Protein AF-A0A2N9F3Q6-F1 (afdb_monomer_lite)

InterPro domains:
  IPR006634 TRAM/LAG1/CLN8 homology domain [PF03798] (120-181)
  IPR006634 TRAM/LAG1/CLN8 homology domain [SM00724] (70-182)
  IPR016439 Sphingosine N-acyltransferase Lag1/Lac1-like [PTHR12560] (120-181)

Organism: Fagus sylvatica (NCBI:txid28930)

Structure (mmCIF, N/CA/C/O backbone):
data_AF-A0A2N9F3Q6-F1
#
_entry.id   AF-A0A2N9F3Q6-F1
#
loop_
_atom_site.group_PDB
_atom_site.id
_atom_site.type_symbol
_atom_site.label_atom_id
_atom_site.label_alt_id
_atom_site.label_comp_id
_atom_site.label_asym_id
_atom_site.label_entity_id
_atom_site.label_seq_id
_atom_site.pdbx_PDB_ins_code
_atom_site.Cartn_x
_atom_site.Cartn_y
_atom_site.Cartn_z
_atom_site.occupancy
_atom_site.B_iso_or_equiv
_atom_site.auth_seq_id
_atom_site.auth_comp_id
_atom_site.auth_asym_id
_atom_site.auth_atom_id
_atom_site.pdbx_PDB_model_num
ATOM 1 N N . MET A 1 1 ? 18.096 25.781 -24.721 1.00 35.09 1 MET A N 1
ATOM 2 C CA . MET A 1 1 ? 18.052 26.731 -23.590 1.00 35.09 1 MET A CA 1
ATOM 3 C C . MET A 1 1 ? 16.870 26.336 -22.714 1.00 35.09 1 MET A C 1
ATOM 5 O O . MET A 1 1 ? 15.766 26.803 -22.943 1.00 35.09 1 MET A O 1
ATOM 9 N N . GLY A 1 2 ? 17.083 25.365 -21.821 1.00 38.28 2 GLY A N 1
ATOM 10 C CA . GLY A 1 2 ? 16.089 24.873 -20.863 1.00 38.28 2 GLY A CA 1
ATOM 11 C C . GLY A 1 2 ? 16.586 25.186 -19.456 1.00 38.28 2 GLY A C 1
ATOM 12 O O . GLY A 1 2 ? 17.670 24.758 -19.073 1.00 38.28 2 GLY A O 1
ATOM 13 N N . LEU A 1 3 ? 15.846 26.021 -18.736 1.00 41.66 3 LEU A N 1
ATOM 14 C CA . LEU A 1 3 ? 16.197 26.561 -17.425 1.00 41.66 3 LEU A CA 1
ATOM 15 C C . LEU A 1 3 ? 15.717 25.630 -16.298 1.00 41.66 3 LEU A C 1
ATOM 17 O O . LEU A 1 3 ? 14.794 26.001 -15.595 1.00 41.66 3 LEU A O 1
ATOM 21 N N . THR A 1 4 ? 16.327 24.454 -16.106 1.00 44.41 4 THR A N 1
ATOM 22 C CA . THR A 1 4 ? 16.201 23.635 -14.869 1.00 44.41 4 THR A CA 1
ATOM 23 C C . THR A 1 4 ? 17.345 22.609 -14.769 1.00 44.41 4 THR A C 1
ATOM 25 O O . THR A 1 4 ? 17.126 21.405 -14.725 1.00 44.41 4 THR A O 1
ATOM 28 N N . GLY A 1 5 ? 18.600 23.064 -14.774 1.00 49.31 5 GLY A N 1
ATOM 29 C CA . GLY A 1 5 ? 19.786 22.196 -14.676 1.00 49.31 5 GLY A CA 1
ATOM 30 C C . GLY A 1 5 ? 20.220 21.885 -13.240 1.00 49.31 5 GLY A C 1
ATOM 31 O O . GLY A 1 5 ? 21.344 22.219 -12.884 1.00 49.31 5 GLY A O 1
ATOM 32 N N . TRP A 1 6 ? 19.344 21.323 -12.400 1.00 55.69 6 TRP A N 1
ATOM 33 C CA . TRP A 1 6 ? 19.710 20.967 -11.012 1.00 55.69 6 TRP A CA 1
ATOM 34 C C . TRP A 1 6 ? 19.623 19.472 -10.704 1.00 55.69 6 TRP A C 1
ATOM 36 O O . TRP A 1 6 ? 20.436 18.983 -9.924 1.00 55.69 6 TRP A O 1
ATOM 46 N N . ILE A 1 7 ? 18.689 18.738 -11.312 1.00 57.66 7 ILE A N 1
ATOM 47 C CA . ILE A 1 7 ? 18.576 17.287 -11.147 1.00 57.66 7 ILE A CA 1
ATOM 48 C C . ILE A 1 7 ? 18.263 16.677 -12.508 1.00 57.66 7 ILE A C 1
ATOM 50 O O . ILE A 1 7 ? 17.198 16.921 -13.073 1.00 57.66 7 ILE A O 1
ATOM 54 N N . ASP A 1 8 ? 19.216 15.907 -13.021 1.00 62.81 8 ASP A N 1
ATOM 55 C CA . ASP A 1 8 ? 19.020 15.046 -14.178 1.00 62.81 8 ASP A CA 1
ATOM 56 C C . ASP A 1 8 ? 18.451 13.713 -13.682 1.00 62.81 8 ASP A C 1
ATOM 58 O O . ASP A 1 8 ? 19.184 12.816 -13.264 1.00 62.81 8 ASP A O 1
ATOM 62 N N . TRP A 1 9 ? 17.121 13.632 -13.629 1.00 58.41 9 TRP A N 1
ATOM 63 C CA . TRP A 1 9 ? 16.401 12.439 -13.174 1.00 58.41 9 TRP A CA 1
ATOM 64 C C . TRP A 1 9 ? 16.590 11.238 -14.113 1.00 58.41 9 TRP A C 1
ATOM 66 O O . TRP A 1 9 ? 16.310 10.114 -13.705 1.00 58.41 9 TRP A O 1
ATOM 76 N N . GLU A 1 10 ? 17.080 11.460 -15.338 1.00 57.25 10 GLU A N 1
ATOM 77 C CA . GLU A 1 10 ? 17.343 10.405 -16.322 1.00 57.25 10 GLU A CA 1
ATOM 78 C C . GLU A 1 10 ? 18.768 9.829 -16.207 1.00 57.25 10 GLU A C 1
ATOM 80 O O . GLU A 1 10 ? 19.062 8.775 -16.778 1.00 57.25 10 GLU A O 1
ATOM 85 N N . GLN A 1 11 ? 19.666 10.475 -15.448 1.00 57.00 11 GLN A N 1
ATOM 86 C CA . GLN A 1 11 ? 21.060 10.049 -15.324 1.00 57.00 11 GLN A CA 1
ATOM 87 C C . GLN A 1 11 ? 21.246 8.965 -14.250 1.00 57.00 11 GLN A C 1
ATOM 89 O O . GLN A 1 11 ? 21.438 9.237 -13.061 1.00 57.00 11 GLN A O 1
ATOM 94 N N . GLU A 1 12 ? 21.271 7.706 -14.687 1.00 58.41 12 GLU A N 1
ATOM 95 C CA . GLU A 1 12 ? 21.482 6.543 -13.821 1.00 58.41 12 GLU A CA 1
ATOM 96 C C . GLU A 1 12 ? 22.914 6.541 -13.235 1.00 58.41 12 GLU A C 1
ATOM 98 O O . GLU A 1 12 ? 23.898 6.227 -13.906 1.00 58.41 12 GLU A O 1
ATOM 103 N N . SER A 1 13 ? 23.038 6.937 -11.964 1.00 63.66 13 SER A N 1
ATOM 104 C CA . SER A 1 13 ? 24.311 7.101 -11.245 1.00 63.66 13 SER A CA 1
ATOM 105 C C . SER A 1 13 ? 24.341 6.234 -9.983 1.00 63.66 13 SER A C 1
ATOM 107 O O . SER A 1 13 ? 23.306 5.998 -9.360 1.00 63.66 13 SER A O 1
ATOM 109 N N . TYR A 1 14 ? 25.523 5.769 -9.561 1.00 63.47 14 TYR A N 1
ATOM 110 C CA . TYR A 1 14 ? 25.663 5.102 -8.259 1.00 63.47 14 TYR A CA 1
ATOM 111 C C . TYR A 1 14 ? 25.310 6.067 -7.115 1.00 63.47 14 TYR A C 1
ATOM 113 O O . TYR A 1 14 ? 25.657 7.247 -7.218 1.00 63.47 14 TYR A O 1
ATOM 121 N N . PRO A 1 15 ? 24.678 5.583 -6.024 1.00 67.62 15 PRO A N 1
ATOM 122 C CA . PRO A 1 15 ? 24.278 6.435 -4.912 1.00 67.62 15 PRO A CA 1
ATOM 123 C C . PRO A 1 15 ? 25.511 7.109 -4.311 1.00 67.62 15 PRO A C 1
ATOM 125 O O . PRO A 1 15 ? 26.423 6.455 -3.798 1.00 67.62 15 PRO A O 1
ATOM 128 N N . LEU A 1 16 ? 25.544 8.431 -4.399 1.00 78.38 16 LEU A N 1
ATOM 129 C CA . LEU A 1 16 ? 26.591 9.270 -3.846 1.00 78.38 16 LEU A CA 1
ATOM 130 C C . LEU A 1 16 ? 26.201 9.686 -2.419 1.00 78.38 16 LEU A C 1
ATOM 132 O O . LEU A 1 16 ? 25.018 9.795 -2.100 1.00 78.38 16 LEU A O 1
ATOM 136 N N . PRO A 1 17 ? 27.166 10.010 -1.540 1.00 77.75 17 PRO A N 1
ATOM 137 C CA . PRO A 1 17 ? 26.861 10.467 -0.180 1.00 77.75 17 PRO A CA 1
ATOM 138 C C . PRO A 1 17 ? 25.930 11.692 -0.120 1.00 77.75 17 PRO A C 1
ATOM 140 O O . PRO A 1 17 ? 25.201 11.868 0.852 1.00 77.75 17 PRO A O 1
ATOM 143 N N . LYS A 1 18 ? 25.915 12.516 -1.175 1.00 76.88 18 LYS A N 1
ATOM 144 C CA . LYS A 1 18 ? 24.990 13.649 -1.345 1.00 76.88 18 LYS A CA 1
ATOM 145 C C . LYS A 1 18 ? 23.522 13.218 -1.505 1.00 76.88 18 LYS A C 1
ATOM 147 O O . LYS A 1 18 ? 22.635 13.961 -1.102 1.00 76.88 18 LYS A O 1
ATOM 152 N N . ASP A 1 19 ? 23.265 12.014 -2.013 1.00 76.62 19 ASP A N 1
ATOM 153 C CA . ASP A 1 19 ? 21.913 11.472 -2.199 1.00 76.62 19 ASP A CA 1
ATOM 154 C C . ASP A 1 19 ? 21.329 10.990 -0.857 1.00 76.62 19 ASP A C 1
ATOM 156 O O . ASP A 1 19 ? 20.114 10.958 -0.661 1.00 76.62 19 ASP A O 1
ATOM 160 N N . LEU A 1 20 ? 22.195 10.707 0.126 1.00 82.06 20 LEU A N 1
ATOM 161 C CA . LEU A 1 20 ? 21.795 10.341 1.488 1.00 82.06 20 LEU A CA 1
ATOM 162 C C . LEU A 1 20 ? 21.298 11.536 2.315 1.00 82.06 20 LEU A C 1
ATOM 164 O O . LEU A 1 20 ? 20.715 11.337 3.379 1.00 82.06 20 LEU A O 1
ATOM 168 N N . VAL A 1 21 ? 21.473 12.773 1.837 1.00 82.94 21 VAL A N 1
ATOM 169 C CA . VAL A 1 21 ? 21.024 13.991 2.538 1.00 82.94 21 VAL A CA 1
ATOM 170 C C . VAL A 1 21 ? 19.500 14.021 2.710 1.00 82.94 21 VAL A C 1
ATOM 172 O O . VAL A 1 21 ? 18.997 14.604 3.669 1.00 82.94 21 VAL A O 1
ATOM 175 N N . PHE A 1 22 ? 18.754 13.332 1.845 1.00 79.31 22 PHE A N 1
ATOM 176 C CA . PHE A 1 22 ? 17.301 13.211 1.966 1.00 79.31 22 PHE A CA 1
ATOM 177 C C . PHE A 1 22 ? 16.858 12.166 3.002 1.00 79.31 22 PHE A C 1
ATOM 179 O O . PHE A 1 22 ? 15.716 12.204 3.457 1.00 79.31 22 PHE A O 1
ATOM 186 N N . VAL A 1 23 ? 17.742 11.256 3.427 1.00 85.94 23 VAL A N 1
ATOM 187 C CA . VAL A 1 23 ? 17.392 10.156 4.342 1.00 85.94 23 VAL A CA 1
ATOM 188 C C . VAL A 1 23 ? 16.893 10.664 5.701 1.00 85.94 23 VAL A C 1
ATOM 190 O O . VAL A 1 23 ? 15.830 10.210 6.123 1.00 85.94 23 VAL A O 1
ATOM 193 N N . PRO A 1 24 ? 17.548 11.629 6.382 1.00 87.69 24 PRO A N 1
ATOM 194 C CA . PRO A 1 24 ? 17.028 12.188 7.632 1.00 87.69 24 PRO A CA 1
ATOM 195 C C . PRO A 1 24 ? 15.686 12.907 7.452 1.00 87.69 24 PRO A C 1
ATOM 197 O O . PRO A 1 24 ? 14.824 12.835 8.326 1.00 87.69 24 PRO A O 1
ATOM 200 N N . LEU A 1 25 ? 15.489 13.570 6.307 1.00 86.38 25 LEU A N 1
ATOM 201 C CA . LEU A 1 25 ? 14.241 14.260 5.991 1.00 86.38 25 LEU A CA 1
ATOM 202 C C . LEU A 1 25 ? 13.086 13.262 5.867 1.00 86.38 25 LEU A C 1
ATOM 204 O O . LEU A 1 25 ? 12.065 13.428 6.532 1.00 86.38 25 LEU A O 1
ATOM 208 N N . PHE A 1 26 ? 13.266 12.180 5.106 1.00 85.56 26 PHE A N 1
ATOM 209 C CA . PHE A 1 26 ? 12.273 11.107 5.021 1.00 85.56 26 PHE A CA 1
ATOM 210 C C . PHE A 1 26 ? 12.075 10.391 6.364 1.00 85.56 26 PHE A C 1
ATOM 212 O O . PHE A 1 26 ? 10.936 10.120 6.751 1.00 85.56 26 PHE A O 1
ATOM 219 N N . ALA A 1 27 ? 13.157 10.143 7.108 1.00 88.12 27 ALA A N 1
ATOM 220 C CA . ALA A 1 27 ? 13.111 9.473 8.404 1.00 88.12 27 ALA A CA 1
ATOM 221 C C . ALA A 1 27 ? 12.291 10.241 9.450 1.00 88.12 27 ALA A C 1
ATOM 223 O O . ALA A 1 27 ? 11.674 9.610 10.303 1.00 88.12 27 ALA A O 1
ATOM 224 N N . LEU A 1 28 ? 12.242 11.576 9.384 1.00 90.19 28 LEU A N 1
ATOM 225 C CA . LEU A 1 28 ? 11.398 12.392 10.264 1.00 90.19 28 LEU A CA 1
ATOM 226 C C . LEU A 1 28 ? 10.003 12.645 9.681 1.00 90.19 28 LEU A C 1
ATOM 228 O O . LEU A 1 28 ? 9.021 12.701 10.429 1.00 90.19 28 LEU A O 1
ATOM 232 N N . PHE A 1 29 ? 9.898 12.768 8.357 1.00 90.19 29 PHE A N 1
ATOM 233 C CA . PHE A 1 29 ? 8.639 13.040 7.670 1.00 90.19 29 PHE A CA 1
ATOM 234 C C . PHE A 1 29 ? 7.632 11.901 7.848 1.00 90.19 29 PHE A C 1
ATOM 236 O O . PHE A 1 29 ? 6.505 12.148 8.273 1.00 90.19 29 PHE A O 1
ATOM 243 N N . PHE A 1 30 ? 8.033 10.652 7.587 1.00 87.88 30 PHE A N 1
ATOM 244 C CA . PHE A 1 30 ? 7.113 9.511 7.634 1.00 87.88 30 PHE A CA 1
ATOM 245 C C . PHE A 1 30 ? 6.507 9.267 9.029 1.00 87.88 30 PHE A C 1
ATOM 247 O O . PHE A 1 30 ? 5.284 9.128 9.116 1.00 87.88 30 PHE A O 1
ATOM 254 N N . PRO A 1 31 ? 7.280 9.261 10.134 1.00 90.19 31 PRO A N 1
ATOM 255 C CA . PR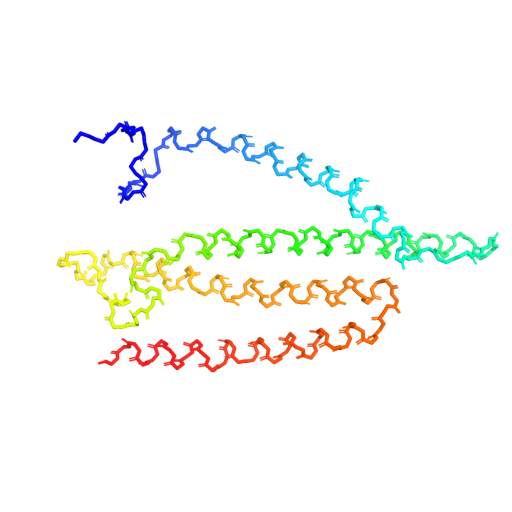O A 1 31 ? 6.713 9.162 11.477 1.00 90.19 31 PRO A CA 1
ATOM 256 C C . PRO A 1 31 ? 5.817 10.348 11.833 1.00 90.19 31 PRO A C 1
ATOM 258 O O . PRO A 1 31 ? 4.751 10.147 12.410 1.00 90.19 31 PRO A O 1
ATOM 261 N N . SER A 1 32 ? 6.201 11.572 11.459 1.00 89.75 32 SER A N 1
ATOM 262 C CA . SER A 1 32 ? 5.387 12.764 11.731 1.00 89.75 32 SER A CA 1
ATOM 263 C C . SER A 1 32 ? 4.046 12.706 10.995 1.00 89.75 32 SER A C 1
ATOM 265 O O . SER A 1 32 ? 2.996 12.926 11.602 1.00 89.75 32 SER A O 1
ATOM 267 N N . LEU A 1 33 ? 4.065 12.333 9.712 1.00 91.06 33 LEU A N 1
ATOM 268 C CA . LEU A 1 33 ? 2.866 12.132 8.901 1.00 91.06 33 LEU A CA 1
ATOM 269 C C . LEU A 1 33 ? 1.988 11.023 9.485 1.00 91.06 33 LEU A C 1
ATOM 271 O O . LEU A 1 33 ? 0.775 11.195 9.596 1.00 91.06 33 LEU A O 1
ATOM 275 N N . ARG A 1 34 ? 2.597 9.911 9.912 1.00 90.44 34 ARG A N 1
ATOM 276 C CA . ARG A 1 34 ? 1.883 8.814 10.566 1.00 90.44 34 ARG A CA 1
ATOM 277 C C . ARG A 1 34 ? 1.159 9.280 11.817 1.00 90.44 34 ARG A C 1
ATOM 279 O O . ARG A 1 34 ? -0.027 9.013 11.950 1.00 90.44 34 ARG A O 1
ATOM 286 N N . LEU A 1 35 ? 1.840 9.999 12.708 1.00 90.25 35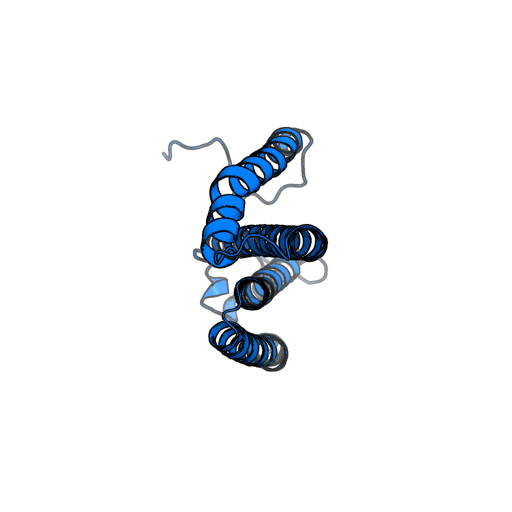 LEU A N 1
ATOM 287 C CA . LEU A 1 35 ? 1.239 10.508 13.942 1.00 90.25 35 LEU A CA 1
ATOM 288 C C . LEU A 1 35 ? 0.103 11.499 13.661 1.00 90.25 35 LEU A C 1
ATOM 290 O O . LEU A 1 35 ? -0.932 11.457 14.330 1.00 90.25 35 LEU A O 1
ATOM 294 N N . PHE A 1 36 ? 0.276 12.368 12.662 1.00 92.38 36 PHE A N 1
ATOM 295 C CA . PHE A 1 36 ? -0.755 13.306 12.232 1.00 92.38 36 PHE A CA 1
ATOM 296 C C . PHE A 1 36 ? -1.996 12.573 11.704 1.00 92.38 36 PHE A C 1
ATOM 298 O O . PHE A 1 36 ? -3.100 12.791 12.208 1.00 92.38 36 PHE A O 1
ATOM 305 N N . LEU A 1 37 ? -1.824 11.662 10.743 1.00 90.62 37 LEU A N 1
ATOM 306 C CA . LEU A 1 37 ? -2.929 10.890 10.174 1.00 90.62 37 LEU A CA 1
ATOM 307 C C . LEU A 1 37 ? -3.603 10.009 11.228 1.00 90.62 37 LEU A C 1
ATOM 309 O O . LEU A 1 37 ? -4.831 9.994 11.311 1.00 90.62 37 LEU A O 1
ATOM 313 N N . ASP A 1 38 ? -2.823 9.360 12.094 1.00 88.88 38 ASP A N 1
ATOM 314 C CA . ASP A 1 38 ? -3.329 8.538 13.191 1.00 88.88 38 ASP A CA 1
ATOM 315 C C . ASP A 1 38 ? -4.248 9.327 14.126 1.00 88.88 38 ASP A C 1
ATOM 317 O O . ASP A 1 38 ? -5.258 8.782 14.578 1.00 88.88 38 ASP A O 1
ATOM 321 N N . ARG A 1 39 ? -3.893 10.576 14.453 1.00 84.81 39 ARG A N 1
ATOM 322 C CA . ARG A 1 39 ? -4.595 11.387 15.458 1.00 84.81 39 ARG A CA 1
ATOM 323 C C . ARG A 1 39 ? -5.767 12.177 14.883 1.00 84.81 39 ARG A C 1
ATOM 325 O O . ARG A 1 39 ? -6.804 12.274 15.533 1.00 84.81 39 ARG A O 1
ATOM 332 N N . TYR A 1 40 ? -5.615 12.736 13.684 1.00 88.44 40 TYR A N 1
ATOM 333 C CA . TYR A 1 40 ? -6.623 13.623 13.093 1.00 88.44 40 TYR A CA 1
ATOM 334 C C . TYR A 1 40 ? -7.579 12.914 12.138 1.00 88.44 40 TYR A C 1
ATOM 336 O O . TYR A 1 40 ? -8.754 13.276 12.081 1.00 88.44 40 TYR A O 1
ATOM 344 N N . VAL A 1 41 ? -7.104 11.907 11.401 1.00 90.06 41 VAL A N 1
ATOM 345 C CA . VAL A 1 41 ? -7.893 11.239 10.359 1.00 90.06 41 VAL A CA 1
ATOM 346 C C . VAL A 1 41 ? -8.375 9.884 10.857 1.00 90.06 41 VAL A C 1
ATOM 348 O O . VAL A 1 41 ? -9.576 9.687 11.030 1.00 90.06 41 VAL A O 1
ATOM 351 N N . PHE A 1 42 ? -7.466 8.956 11.158 1.00 90.38 42 PHE A N 1
ATOM 352 C CA . PHE A 1 42 ? -7.842 7.571 11.442 1.00 90.38 42 PHE A CA 1
ATOM 353 C C . PHE A 1 42 ? -8.591 7.418 12.762 1.00 90.38 42 PHE A C 1
ATOM 355 O O . PHE A 1 42 ? -9.551 6.659 12.818 1.00 90.38 42 PHE A O 1
ATOM 362 N N . GLU A 1 43 ? -8.208 8.140 13.818 1.00 85.81 43 GLU A N 1
ATOM 363 C CA . GLU A 1 43 ? -8.950 8.110 15.084 1.00 85.81 43 GLU A CA 1
ATOM 364 C C . GLU A 1 43 ? -10.350 8.722 14.945 1.00 85.81 43 GLU A C 1
ATOM 366 O O . GLU A 1 43 ? -11.307 8.192 15.509 1.00 85.81 43 GLU A O 1
ATOM 371 N N . ASN A 1 44 ? -10.501 9.795 14.164 1.00 83.69 44 ASN A N 1
ATOM 372 C CA . ASN A 1 44 ? -11.811 10.392 13.900 1.00 83.69 44 ASN A CA 1
ATOM 373 C C . ASN A 1 44 ? -12.703 9.461 13.069 1.00 83.69 44 ASN A C 1
ATOM 375 O O . ASN A 1 44 ? -13.846 9.227 13.459 1.00 83.69 44 ASN A O 1
ATOM 379 N N . LEU A 1 45 ? -12.170 8.862 12.001 1.00 84.31 45 LEU A N 1
ATOM 380 C CA . LEU A 1 45 ? -12.886 7.884 11.177 1.00 84.31 45 LEU A CA 1
ATOM 381 C C . LEU A 1 45 ? -13.249 6.625 11.972 1.00 84.31 45 LEU A C 1
ATOM 383 O O . LEU A 1 45 ? -14.399 6.194 11.958 1.00 84.31 45 LEU A O 1
ATOM 387 N N . ALA A 1 46 ? -12.303 6.063 12.728 1.00 84.06 46 ALA A N 1
ATOM 388 C CA . ALA A 1 46 ? -12.554 4.904 13.580 1.00 84.06 46 ALA A CA 1
ATOM 389 C C . ALA A 1 46 ? -13.627 5.215 14.628 1.00 84.06 46 ALA A C 1
ATOM 391 O O . ALA A 1 46 ? -14.497 4.384 14.883 1.00 84.06 46 ALA A O 1
ATOM 392 N N . ARG A 1 47 ? -13.604 6.423 15.213 1.00 80.00 47 ARG A N 1
ATOM 393 C CA . ARG A 1 47 ? -14.621 6.836 16.181 1.00 80.00 47 ARG A CA 1
ATOM 394 C C . ARG A 1 47 ? -16.013 6.905 15.569 1.00 80.00 47 ARG A C 1
ATOM 396 O O . ARG A 1 47 ? -16.950 6.378 16.161 1.00 80.00 47 ARG A O 1
ATOM 403 N N . GLN A 1 48 ? -16.128 7.521 14.395 1.00 79.44 48 GLN A N 1
ATOM 404 C CA . GLN A 1 48 ? -17.392 7.635 13.670 1.00 79.44 48 GLN A CA 1
ATOM 405 C C . GLN A 1 48 ? -17.952 6.274 13.250 1.00 79.44 48 GLN A C 1
ATOM 407 O O . GLN A 1 48 ? -19.159 6.069 13.313 1.00 79.44 48 GLN A O 1
ATOM 412 N N . LEU A 1 49 ? -17.085 5.346 12.840 1.00 77.56 49 LEU A N 1
ATOM 413 C CA . LEU A 1 49 ? -17.503 4.060 12.287 1.00 77.56 49 LEU A CA 1
ATOM 414 C C . LEU A 1 49 ? -17.739 2.972 13.349 1.00 77.56 49 LEU A C 1
ATOM 416 O O . LEU A 1 49 ? -18.505 2.053 13.089 1.00 77.56 49 LEU A O 1
ATOM 420 N N . ILE A 1 50 ? -17.086 3.033 14.519 1.00 74.12 50 ILE A N 1
ATOM 421 C CA . ILE A 1 50 ? -17.097 1.935 15.512 1.00 74.12 50 ILE A CA 1
ATOM 422 C C . ILE A 1 50 ? -17.993 2.227 16.732 1.00 74.12 50 ILE A C 1
ATOM 424 O O . ILE A 1 50 ? -18.536 1.291 17.322 1.00 74.12 50 ILE A O 1
ATOM 428 N N . PHE A 1 51 ? -18.171 3.485 17.155 1.00 70.56 51 PHE A N 1
ATOM 429 C CA . PHE A 1 51 ? -18.895 3.778 18.402 1.00 70.56 51 PHE A CA 1
ATOM 430 C C . PHE A 1 51 ? -20.392 4.043 18.183 1.00 70.56 51 PHE A C 1
ATOM 432 O O . PHE A 1 51 ? -20.818 5.169 17.940 1.00 70.56 51 PHE A O 1
ATOM 439 N N . GLY A 1 52 ? -21.203 3.000 18.384 1.00 61.59 52 GLY A N 1
ATOM 440 C CA . GLY A 1 52 ? -22.631 3.094 18.712 1.00 61.59 52 GLY A CA 1
ATOM 441 C C . GLY A 1 52 ? -22.857 3.120 20.235 1.00 61.59 52 GLY A C 1
ATOM 442 O O . GLY A 1 52 ? -22.209 2.385 20.979 1.00 61.59 52 GLY A O 1
ATOM 443 N N . LYS A 1 53 ? -23.751 3.993 20.721 1.00 52.22 53 LYS A N 1
ATOM 444 C CA . LYS A 1 53 ? -24.021 4.246 22.157 1.00 52.22 53 LYS A CA 1
ATOM 445 C C . LYS A 1 53 ? -24.525 3.008 22.932 1.00 52.22 53 LYS A C 1
ATOM 447 O O . LYS A 1 53 ? -25.620 2.534 22.639 1.00 52.22 53 LYS A O 1
ATOM 452 N N . ARG A 1 54 ? -23.853 2.639 24.040 1.00 50.19 54 ARG A N 1
ATOM 453 C CA . ARG A 1 54 ? -24.463 2.246 25.343 1.00 50.19 54 ARG A CA 1
ATOM 454 C C . ARG A 1 54 ? -23.410 2.120 26.461 1.00 50.19 54 ARG A C 1
ATOM 456 O O . ARG A 1 54 ? -22.244 1.882 26.186 1.00 50.19 54 ARG A O 1
ATOM 463 N N . HIS A 1 55 ? -23.834 2.357 27.707 1.00 49.62 55 HIS A N 1
ATOM 464 C CA . HIS A 1 55 ? -23.017 2.934 28.791 1.00 49.62 55 HIS A CA 1
ATOM 465 C C . HIS A 1 55 ? -22.814 2.031 30.037 1.00 49.62 55 HIS A C 1
ATOM 467 O O . HIS A 1 55 ? -22.569 2.563 31.113 1.00 49.62 55 HIS A O 1
ATOM 473 N N . ALA A 1 56 ? -22.918 0.698 29.951 1.00 46.03 56 ALA A N 1
ATOM 474 C CA . ALA A 1 56 ? -22.762 -0.163 31.145 1.00 46.03 56 ALA A CA 1
ATOM 475 C C . ALA A 1 56 ? -21.983 -1.477 30.929 1.00 46.03 56 ALA A C 1
ATOM 477 O O . ALA A 1 56 ? -21.344 -1.954 31.858 1.00 46.03 56 ALA A O 1
ATOM 478 N N . GLU A 1 57 ? -21.903 -2.002 29.705 1.00 52.12 57 GLU A N 1
ATOM 479 C CA . GLU A 1 57 ? -21.006 -3.108 29.311 1.00 52.12 57 GLU A CA 1
ATOM 480 C C . GLU A 1 57 ? -19.581 -2.583 29.032 1.00 52.12 57 GLU A C 1
ATOM 482 O O . GLU A 1 57 ? -18.922 -2.929 28.066 1.00 52.12 57 GLU A O 1
ATOM 487 N N . LEU A 1 58 ? -19.136 -1.607 29.824 1.00 58.38 58 LEU A N 1
ATOM 488 C CA . LEU A 1 58 ? -18.176 -0.603 29.374 1.00 58.38 58 LEU A CA 1
ATOM 489 C C . LEU A 1 58 ? -16.721 -1.064 29.428 1.00 58.38 58 LEU A C 1
ATOM 491 O O . LEU A 1 58 ? -15.960 -0.616 28.590 1.00 58.38 58 LEU A O 1
ATOM 495 N N . ASP A 1 59 ? -16.293 -1.923 30.352 1.00 57.84 59 ASP A N 1
ATOM 496 C CA . ASP A 1 59 ? -14.851 -2.058 30.634 1.00 57.84 59 ASP A CA 1
ATOM 497 C C . ASP A 1 59 ? -14.139 -3.121 29.769 1.00 57.84 59 ASP A C 1
ATOM 499 O O . ASP A 1 59 ? -13.170 -2.817 29.065 1.00 57.84 59 ASP A O 1
ATOM 503 N N . LEU A 1 60 ? -14.686 -4.343 29.705 1.00 61.00 60 LEU A N 1
ATOM 504 C CA . LEU A 1 60 ? -14.211 -5.410 28.805 1.00 61.00 60 LEU A CA 1
ATOM 505 C C . LEU A 1 60 ? -14.406 -5.031 27.332 1.00 61.00 60 LEU A C 1
ATOM 507 O O . LEU A 1 60 ? -13.495 -5.150 26.509 1.00 61.00 60 LEU A O 1
ATOM 511 N N . GLU A 1 61 ? -15.573 -4.473 27.018 1.00 64.19 61 GLU A N 1
ATOM 512 C CA . GLU A 1 61 ? -15.900 -4.020 25.674 1.00 64.19 61 GLU A CA 1
ATOM 513 C C . GLU A 1 61 ? -15.048 -2.800 25.278 1.00 64.19 61 GLU A C 1
ATOM 515 O O . GLU A 1 61 ? -14.706 -2.657 24.108 1.00 64.19 61 GLU A O 1
ATOM 520 N N . THR A 1 62 ? -14.611 -1.951 26.223 1.00 69.88 62 THR A N 1
ATOM 521 C CA . THR A 1 62 ? -13.672 -0.848 25.934 1.00 69.88 62 THR A CA 1
ATOM 522 C C . THR A 1 62 ? -12.297 -1.359 25.536 1.00 69.88 62 THR A C 1
ATOM 524 O O . THR A 1 62 ? -11.697 -0.796 24.618 1.00 69.88 62 THR A O 1
ATOM 527 N N . HIS A 1 63 ? -11.782 -2.413 26.174 1.00 76.75 63 HIS A N 1
ATOM 528 C CA . HIS A 1 63 ? -10.499 -2.987 25.772 1.00 76.75 63 HIS A CA 1
ATOM 529 C C . HIS A 1 63 ? -10.577 -3.594 24.359 1.00 76.75 63 HIS A C 1
ATOM 531 O O . HIS A 1 63 ? -9.718 -3.317 23.515 1.00 76.75 63 HIS A O 1
ATOM 537 N N . ASP A 1 64 ? -11.647 -4.330 24.044 1.00 78.00 64 ASP A N 1
ATOM 538 C CA . ASP A 1 64 ? -11.860 -4.888 22.703 1.00 78.00 64 ASP A CA 1
ATOM 539 C C . ASP A 1 64 ? -12.165 -3.821 21.643 1.00 78.00 64 ASP A C 1
ATOM 541 O O . ASP A 1 64 ? -11.662 -3.905 20.518 1.00 78.00 64 ASP A O 1
ATOM 545 N N . LYS A 1 65 ? -12.908 -2.764 21.990 1.00 76.56 65 LYS A N 1
ATOM 546 C CA . LYS A 1 65 ? -13.137 -1.597 21.122 1.00 76.56 65 LYS A CA 1
ATOM 547 C C . LYS A 1 65 ? -11.833 -0.859 20.839 1.00 76.56 65 LYS A C 1
ATOM 549 O O . LYS A 1 65 ? -11.541 -0.590 19.677 1.00 76.56 65 LYS A O 1
ATOM 554 N N . LYS A 1 66 ? -10.997 -0.611 21.854 1.00 82.31 66 LYS A N 1
ATOM 555 C CA . LYS A 1 66 ? -9.652 -0.029 21.678 1.00 82.31 66 LYS A CA 1
ATOM 556 C C . LYS A 1 66 ? -8.785 -0.899 20.769 1.00 82.31 66 LYS A C 1
ATOM 558 O O . LYS A 1 66 ? -8.121 -0.379 19.878 1.00 82.31 66 LYS A O 1
ATOM 563 N N . LYS A 1 67 ? -8.837 -2.225 20.928 1.00 85.25 67 LYS A N 1
ATOM 564 C CA . LYS A 1 67 ? -8.113 -3.168 20.064 1.00 85.25 67 LYS A CA 1
ATOM 565 C C . LYS A 1 67 ? -8.608 -3.125 18.616 1.00 85.25 67 LYS A C 1
ATOM 567 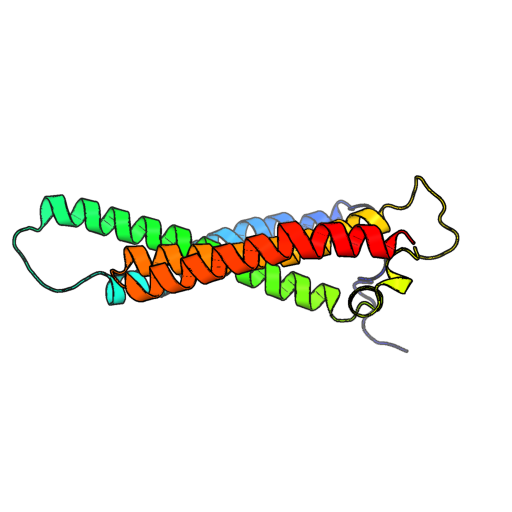O O . LYS A 1 67 ? -7.784 -3.124 17.703 1.00 85.25 67 LYS A O 1
ATOM 572 N N . LYS A 1 68 ? -9.925 -3.059 18.38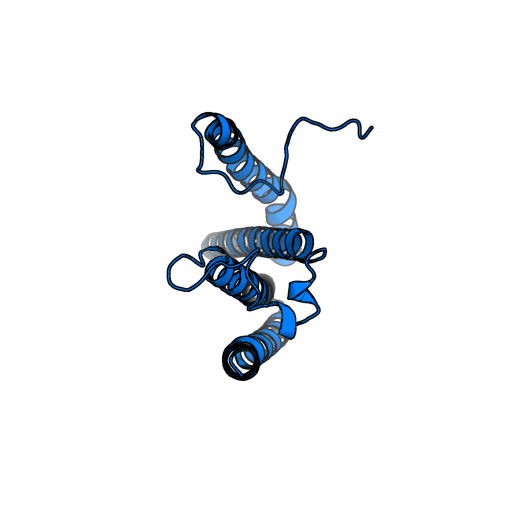6 1.00 83.50 68 LYS A N 1
ATOM 573 C CA . LYS A 1 68 ? -10.516 -2.888 17.045 1.00 83.50 68 LYS A CA 1
ATOM 574 C C . LYS A 1 68 ? -10.105 -1.557 16.413 1.00 83.50 68 LYS A C 1
ATOM 576 O O . LYS A 1 68 ? -9.696 -1.551 15.258 1.00 83.50 68 LYS A O 1
ATOM 581 N N . VAL A 1 69 ? -10.131 -0.465 17.178 1.00 84.94 69 VAL A N 1
ATOM 582 C CA . VAL A 1 69 ? -9.684 0.865 16.731 1.00 84.94 69 VAL A CA 1
ATOM 583 C C . VAL A 1 69 ? -8.200 0.850 16.361 1.00 84.94 69 VAL A C 1
ATOM 585 O O . VAL A 1 69 ? -7.846 1.326 15.291 1.00 84.94 69 VAL A O 1
ATOM 588 N N . ASN A 1 70 ? -7.331 0.252 17.179 1.00 88.38 70 ASN A N 1
ATOM 589 C CA . ASN A 1 70 ? -5.903 0.162 16.860 1.00 88.38 70 ASN A CA 1
ATOM 590 C C . ASN A 1 70 ? -5.654 -0.651 15.582 1.00 88.38 70 ASN A C 1
ATOM 592 O O . ASN A 1 70 ? -4.909 -0.204 14.716 1.00 88.38 70 ASN A O 1
ATOM 596 N N . LYS A 1 71 ? -6.339 -1.788 15.409 1.00 88.38 71 LYS A N 1
ATOM 597 C CA . LYS A 1 71 ? -6.259 -2.587 14.174 1.00 88.38 71 LYS A CA 1
ATOM 598 C C . LYS A 1 71 ? -6.788 -1.841 12.950 1.00 88.38 71 LYS A C 1
ATOM 600 O O . LYS A 1 71 ? -6.220 -1.969 11.869 1.00 88.38 71 LYS A O 1
ATOM 605 N N . PHE A 1 72 ? -7.858 -1.064 13.115 1.00 90.00 72 PHE A N 1
ATOM 606 C CA . PHE A 1 72 ? -8.373 -0.190 12.067 1.00 90.00 72 PHE A CA 1
ATOM 607 C C . PHE A 1 72 ? -7.329 0.859 11.680 1.00 90.00 72 PHE A C 1
ATOM 609 O O . PHE A 1 72 ? -7.035 1.001 10.501 1.00 90.00 72 PHE A O 1
ATOM 616 N N . LYS A 1 73 ? -6.713 1.537 12.658 1.00 90.00 73 LYS A N 1
ATOM 617 C CA . LYS A 1 73 ? -5.658 2.534 12.416 1.00 90.00 73 LYS A CA 1
ATOM 618 C C . LYS A 1 73 ? -4.439 1.928 11.718 1.00 90.00 73 LYS A C 1
ATOM 620 O O . LYS A 1 73 ? -3.938 2.503 10.760 1.00 90.00 73 LYS A O 1
ATOM 625 N N . GLU A 1 74 ? -3.996 0.746 12.147 1.00 90.31 74 GLU A N 1
ATOM 626 C CA . GLU A 1 74 ? -2.903 0.021 11.487 1.00 90.31 74 GLU A CA 1
ATOM 627 C C . GLU A 1 74 ? -3.227 -0.311 10.027 1.00 90.31 74 GLU A C 1
ATOM 629 O O . GLU A 1 74 ? -2.371 -0.155 9.157 1.00 90.31 74 GLU A O 1
ATOM 634 N N . SER A 1 75 ? -4.455 -0.757 9.761 1.00 90.62 75 SER A N 1
ATOM 635 C CA . SER A 1 75 ? -4.918 -1.092 8.414 1.00 90.62 75 SER A CA 1
ATOM 636 C C . SER A 1 75 ? -5.088 0.155 7.538 1.00 90.62 75 SER A C 1
ATOM 638 O O . SER A 1 75 ? -4.663 0.164 6.386 1.00 90.62 75 SER A O 1
ATOM 640 N N . ALA A 1 76 ? -5.590 1.254 8.105 1.00 91.56 76 ALA A N 1
ATOM 641 C CA . ALA A 1 76 ? -5.713 2.544 7.431 1.00 91.56 76 ALA A CA 1
ATOM 642 C C . ALA A 1 76 ? -4.350 3.130 7.049 1.00 91.56 76 ALA A C 1
ATOM 644 O O . ALA A 1 76 ? -4.171 3.586 5.922 1.00 91.56 76 ALA A O 1
ATOM 645 N N . TRP A 1 77 ? -3.364 3.058 7.949 1.00 92.19 77 TRP A N 1
ATOM 646 C CA . TRP A 1 77 ? -1.996 3.475 7.641 1.00 92.19 77 TRP A CA 1
ATOM 647 C C . TRP A 1 77 ? -1.402 2.659 6.488 1.00 92.19 77 TRP A C 1
ATOM 649 O O . TRP A 1 77 ? -0.833 3.237 5.565 1.00 92.19 77 TRP A O 1
ATOM 659 N N . LYS A 1 78 ? -1.569 1.329 6.511 1.00 90.50 78 LYS A N 1
ATOM 660 C CA . LYS A 1 78 ? -1.123 0.452 5.417 1.00 90.50 78 LYS A CA 1
ATOM 661 C C . LYS A 1 78 ? -1.813 0.801 4.102 1.00 90.50 78 LYS A C 1
ATOM 663 O O . LYS A 1 78 ? -1.136 0.943 3.097 1.00 90.50 78 LYS A O 1
ATOM 668 N N . CYS A 1 79 ? -3.125 1.024 4.126 1.00 90.75 79 CYS A N 1
ATOM 669 C CA . CYS A 1 79 ? -3.887 1.437 2.952 1.00 90.75 79 CYS A CA 1
ATOM 670 C C . CYS A 1 79 ? -3.358 2.748 2.352 1.00 90.75 79 CYS A C 1
ATOM 672 O O . CYS A 1 79 ? -3.157 2.822 1.145 1.00 90.75 79 CYS A O 1
ATOM 674 N N . VAL A 1 80 ? -3.111 3.773 3.176 1.00 90.81 80 VAL A N 1
ATOM 675 C CA . VAL A 1 80 ? -2.567 5.059 2.704 1.00 90.81 80 VAL A CA 1
ATOM 676 C C . VAL A 1 80 ? -1.163 4.882 2.135 1.00 90.81 80 VAL A C 1
ATOM 678 O O . VAL A 1 80 ? -0.865 5.428 1.076 1.00 90.81 80 VAL A O 1
ATOM 681 N N . TYR A 1 81 ? -0.317 4.105 2.812 1.00 89.69 81 TYR A N 1
ATOM 682 C CA . TYR A 1 81 ? 1.030 3.807 2.343 1.00 89.69 81 TYR A CA 1
ATOM 683 C C . TYR A 1 81 ? 1.006 3.107 0.978 1.00 89.69 81 TYR A C 1
ATOM 685 O O . TYR A 1 81 ? 1.613 3.615 0.036 1.00 89.69 81 TYR A O 1
ATOM 693 N N . TYR A 1 82 ? 0.243 2.020 0.842 1.00 89.00 82 TYR A N 1
ATOM 694 C CA . TYR A 1 82 ? 0.128 1.264 -0.406 1.00 89.00 82 TYR A CA 1
ATOM 695 C C . TYR A 1 82 ? -0.468 2.101 -1.539 1.00 89.00 82 TYR A C 1
ATOM 697 O O . TYR A 1 82 ? 0.100 2.136 -2.625 1.00 89.00 82 TYR A O 1
ATOM 705 N N . LEU A 1 83 ? -1.527 2.873 -1.273 1.00 88.69 83 LEU A N 1
ATOM 706 C CA . LEU A 1 83 ? -2.118 3.763 -2.275 1.00 88.69 83 LEU A CA 1
ATOM 707 C C . LEU A 1 83 ? -1.130 4.850 -2.721 1.00 88.69 83 LEU A C 1
ATOM 709 O O . LEU A 1 83 ? -1.041 5.167 -3.903 1.00 88.69 83 LEU A O 1
ATOM 713 N N . SER A 1 84 ? -0.364 5.422 -1.787 1.00 89.31 84 SER A N 1
ATOM 714 C CA . SER A 1 84 ? 0.654 6.421 -2.127 1.00 89.31 84 SER A CA 1
ATOM 715 C C . SER A 1 84 ? 1.794 5.827 -2.956 1.00 89.31 84 SER A C 1
ATOM 717 O O . SER A 1 84 ? 2.251 6.463 -3.904 1.00 89.31 84 SER A O 1
ATOM 719 N N . ALA A 1 85 ? 2.218 4.599 -2.640 1.00 87.00 85 ALA A N 1
ATOM 720 C CA . ALA A 1 85 ? 3.231 3.877 -3.396 1.00 87.00 85 ALA A CA 1
ATOM 721 C C . ALA A 1 85 ? 2.731 3.536 -4.807 1.00 87.00 85 ALA A C 1
ATOM 723 O O . ALA A 1 85 ? 3.476 3.697 -5.769 1.00 87.00 85 ALA A O 1
ATOM 724 N N . GLU A 1 86 ? 1.463 3.148 -4.943 1.00 84.44 86 GLU A N 1
ATOM 725 C CA . GLU A 1 86 ? 0.836 2.862 -6.233 1.00 84.44 86 GLU A CA 1
ATOM 726 C C . GLU A 1 86 ? 0.721 4.117 -7.105 1.00 84.44 86 GLU A C 1
ATOM 728 O O . GLU A 1 86 ? 1.133 4.098 -8.262 1.00 84.44 86 GLU A O 1
ATOM 733 N N . LEU A 1 87 ? 0.252 5.241 -6.549 1.00 86.81 87 LEU A N 1
ATOM 734 C CA . LEU A 1 87 ? 0.204 6.517 -7.272 1.00 86.81 87 LEU A CA 1
ATOM 735 C C . LEU A 1 87 ? 1.598 6.979 -7.708 1.00 86.81 87 LEU A C 1
ATOM 737 O O . LEU A 1 87 ? 1.757 7.470 -8.824 1.00 86.81 87 LEU A O 1
ATOM 741 N N . MET A 1 88 ? 2.610 6.796 -6.856 1.00 84.56 88 MET A N 1
ATOM 742 C CA . MET A 1 88 ? 3.997 7.106 -7.197 1.00 84.56 88 MET A CA 1
ATOM 743 C C . MET A 1 88 ? 4.508 6.203 -8.325 1.00 84.56 88 MET A C 1
ATOM 745 O O . ME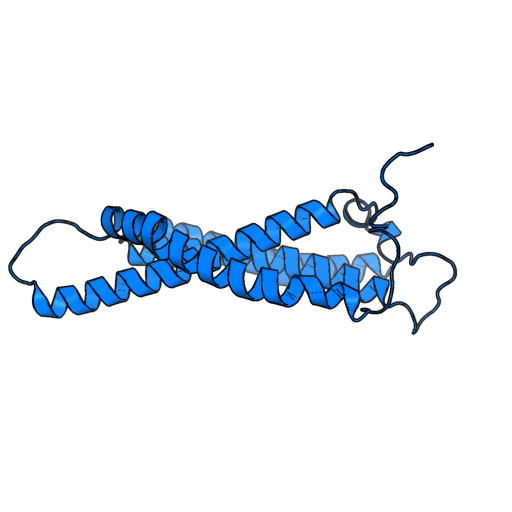T A 1 88 ? 5.074 6.696 -9.296 1.00 84.56 88 MET A O 1
ATOM 749 N N . ALA A 1 89 ? 4.275 4.892 -8.236 1.00 82.00 89 ALA A N 1
ATOM 750 C CA . ALA A 1 89 ? 4.696 3.934 -9.252 1.00 82.00 89 ALA A CA 1
ATOM 751 C C . ALA A 1 89 ? 4.017 4.198 -10.604 1.00 82.00 89 ALA A C 1
ATOM 753 O O . ALA A 1 89 ? 4.684 4.162 -11.639 1.00 82.00 89 ALA A O 1
ATOM 754 N N . LEU A 1 90 ? 2.718 4.519 -10.598 1.00 80.69 90 LEU A N 1
ATOM 755 C CA . LEU A 1 90 ? 1.982 4.927 -11.794 1.00 80.69 90 LEU A CA 1
ATOM 756 C C . LEU A 1 90 ? 2.522 6.239 -12.353 1.00 80.69 90 LEU A C 1
ATOM 758 O O . LEU A 1 90 ? 2.761 6.314 -13.549 1.00 80.69 90 LEU A O 1
ATOM 762 N N . SER A 1 91 ? 2.772 7.239 -11.506 1.00 81.94 91 SER A N 1
ATOM 763 C CA . SER A 1 91 ? 3.323 8.524 -11.944 1.00 81.94 91 SER A CA 1
ATOM 764 C C . SER A 1 91 ? 4.698 8.373 -12.592 1.00 81.94 91 SER A C 1
ATOM 766 O O . SER A 1 91 ? 4.948 9.012 -13.605 1.00 81.94 91 SER A O 1
ATOM 768 N N . VAL A 1 92 ? 5.580 7.541 -12.030 1.00 77.00 92 VAL A N 1
ATOM 769 C CA . VAL A 1 92 ? 6.922 7.291 -12.585 1.00 77.00 92 VAL A CA 1
ATOM 770 C C . VAL A 1 92 ? 6.849 6.469 -13.873 1.00 77.00 92 VAL A C 1
ATOM 772 O O . VAL A 1 92 ? 7.652 6.666 -14.776 1.00 77.00 92 VAL A O 1
ATOM 775 N N . SER A 1 93 ? 5.886 5.551 -13.977 1.00 73.25 93 SER A N 1
ATOM 776 C CA . SER A 1 93 ? 5.774 4.650 -15.133 1.00 73.25 93 SER A CA 1
ATOM 777 C C . SER A 1 93 ? 4.927 5.216 -16.277 1.00 73.25 93 SER A C 1
ATOM 779 O O . SER A 1 93 ? 4.938 4.650 -17.366 1.00 73.25 93 SER A O 1
ATOM 781 N N . TYR A 1 94 ? 4.166 6.291 -16.051 1.00 72.81 94 TYR A N 1
ATOM 782 C CA . TYR A 1 94 ? 3.178 6.793 -17.010 1.00 72.81 94 TYR A CA 1
ATOM 783 C C . TYR A 1 94 ? 3.812 7.284 -18.316 1.00 72.81 94 TYR A C 1
ATOM 785 O O . TYR A 1 94 ? 3.309 6.976 -19.396 1.00 72.81 94 TYR A O 1
ATOM 793 N N . ASP A 1 95 ? 4.934 7.997 -18.217 1.00 69.94 95 ASP A N 1
ATOM 794 C CA . ASP A 1 95 ? 5.615 8.586 -19.375 1.00 69.94 95 ASP A CA 1
ATOM 795 C C . ASP A 1 95 ? 6.541 7.591 -20.100 1.00 69.94 95 ASP A C 1
ATOM 797 O O . ASP A 1 95 ? 7.110 7.896 -21.150 1.00 69.94 95 ASP A O 1
ATOM 801 N N . GLU A 1 96 ? 6.671 6.367 -19.584 1.00 69.50 96 GLU A N 1
ATOM 802 C CA . GLU A 1 96 ? 7.621 5.393 -20.097 1.00 69.50 96 GLU A CA 1
ATOM 803 C C . GLU A 1 96 ? 7.059 4.572 -21.275 1.00 69.50 96 GLU A C 1
ATOM 805 O O . GLU A 1 96 ? 6.068 3.843 -21.145 1.00 69.50 96 GLU A O 1
ATOM 810 N N . PRO A 1 97 ? 7.725 4.564 -22.445 1.00 64.19 97 PRO A N 1
ATOM 811 C CA . PRO A 1 97 ? 7.218 3.896 -23.643 1.00 64.19 97 PRO A CA 1
ATOM 812 C C . PRO A 1 97 ? 7.142 2.364 -23.522 1.00 64.19 97 PRO A C 1
ATOM 814 O O . PRO A 1 97 ? 6.454 1.724 -24.325 1.00 64.19 97 PRO A O 1
ATOM 817 N N . TRP A 1 98 ? 7.840 1.761 -22.552 1.00 62.66 98 TRP A N 1
ATOM 818 C CA . TRP A 1 98 ? 7.751 0.328 -22.246 1.00 62.66 98 TRP A CA 1
ATOM 819 C C . TRP A 1 98 ? 6.510 -0.041 -21.426 1.00 62.66 98 TRP A C 1
ATOM 821 O O . TRP A 1 98 ? 6.128 -1.211 -21.431 1.00 62.66 98 TRP A O 1
ATOM 831 N N . PHE A 1 99 ? 5.861 0.926 -20.771 1.00 63.81 99 PHE A N 1
ATOM 832 C CA . PHE A 1 99 ? 4.629 0.703 -20.016 1.00 63.81 99 PHE A CA 1
ATOM 833 C C . PHE A 1 99 ? 3.443 0.445 -20.958 1.00 63.81 99 PHE A C 1
ATOM 835 O O . PHE A 1 99 ? 2.652 -0.468 -20.736 1.00 63.81 99 PHE A O 1
ATOM 842 N N . THR A 1 100 ? 3.365 1.174 -22.077 1.00 63.50 100 THR A N 1
ATOM 843 C CA . THR A 1 100 ? 2.299 1.000 -23.082 1.00 63.50 100 THR A CA 1
ATOM 844 C C . THR A 1 100 ? 2.616 -0.074 -24.128 1.00 63.50 100 THR A C 1
ATOM 846 O O . THR A 1 100 ? 1.701 -0.677 -24.684 1.00 63.50 100 THR A O 1
ATOM 849 N N . ASN A 1 101 ? 3.898 -0.323 -24.432 1.00 61.62 101 ASN A N 1
ATOM 850 C CA . ASN A 1 101 ? 4.310 -1.249 -25.492 1.00 61.62 101 ASN A CA 1
ATOM 851 C C . ASN A 1 101 ? 5.239 -2.357 -24.982 1.00 61.62 101 ASN A C 1
ATOM 853 O O . ASN A 1 101 ? 6.456 -2.183 -24.887 1.00 61.62 101 ASN A O 1
ATOM 857 N N . THR A 1 102 ? 4.687 -3.558 -24.811 1.00 62.47 102 THR A N 1
ATOM 858 C CA . THR A 1 102 ? 5.422 -4.756 -24.366 1.00 62.47 102 THR A CA 1
ATOM 859 C C . THR A 1 102 ? 6.586 -5.134 -25.292 1.00 62.47 102 THR A C 1
ATOM 861 O O . THR A 1 102 ? 7.580 -5.686 -24.836 1.00 62.47 102 THR A O 1
ATOM 864 N N . LYS A 1 103 ? 6.531 -4.782 -26.587 1.00 60.31 103 LYS A N 1
ATOM 865 C CA . LYS A 1 103 ? 7.632 -5.036 -27.540 1.00 60.31 103 LYS A CA 1
ATOM 866 C C . LYS A 1 103 ? 8.915 -4.257 -27.222 1.00 60.31 103 LYS A C 1
ATOM 868 O O . LYS A 1 103 ? 9.997 -4.704 -27.581 1.00 60.31 103 LYS A O 1
ATOM 873 N N . LYS A 1 104 ? 8.808 -3.099 -26.561 1.00 62.22 104 LYS A N 1
ATOM 874 C CA . LYS A 1 104 ? 9.964 -2.282 -26.146 1.00 62.22 104 LYS A CA 1
ATOM 875 C C . LYS A 1 104 ? 10.451 -2.629 -24.740 1.00 62.22 104 LYS A C 1
ATOM 877 O O . LYS A 1 104 ? 11.488 -2.135 -24.314 1.00 62.22 104 LYS A O 1
ATOM 882 N N . PHE A 1 105 ? 9.726 -3.497 -24.035 1.00 64.62 105 PHE A N 1
ATOM 883 C CA . PHE A 1 105 ? 10.003 -3.850 -22.650 1.00 64.62 105 PHE A CA 1
ATOM 884 C C . PHE A 1 105 ? 11.393 -4.480 -22.468 1.00 64.62 105 PHE A C 1
ATOM 886 O O . PHE A 1 105 ? 12.134 -4.111 -21.557 1.00 64.62 105 PHE A O 1
ATOM 893 N N . TRP A 1 106 ? 11.789 -5.349 -23.402 1.00 62.91 106 TRP A N 1
ATOM 894 C CA . TRP A 1 106 ? 13.086 -6.038 -23.389 1.00 62.91 106 TRP A CA 1
ATOM 895 C C . TRP A 1 106 ? 14.201 -5.317 -24.141 1.00 62.91 106 TRP A C 1
ATOM 897 O O . TRP A 1 106 ? 15.313 -5.843 -24.228 1.00 62.91 106 TRP A O 1
ATOM 907 N N . VAL A 1 107 ? 13.933 -4.124 -24.670 1.00 61.97 107 VAL A N 1
ATOM 908 C CA . VAL A 1 107 ? 14.956 -3.306 -25.318 1.00 61.97 107 VAL A CA 1
ATOM 909 C C . VAL A 1 107 ? 15.601 -2.442 -24.234 1.00 61.97 107 VAL A C 1
ATOM 911 O O . VAL A 1 107 ? 14.965 -1.565 -23.642 1.00 61.97 107 VAL A O 1
ATOM 914 N N . GLY A 1 108 ? 16.851 -2.766 -23.899 1.00 60.41 108 GLY A N 1
ATOM 915 C CA . GLY A 1 108 ? 17.667 -1.938 -23.013 1.00 60.41 108 GLY A CA 1
ATOM 916 C C . GLY A 1 108 ? 18.123 -0.657 -23.726 1.00 60.41 108 GLY A C 1
ATOM 917 O O . GLY A 1 108 ? 18.059 -0.595 -24.953 1.00 60.41 108 GLY A O 1
ATOM 918 N N . PRO A 1 109 ? 18.574 0.373 -22.993 1.00 60.19 109 PRO A N 1
ATOM 919 C CA . PRO A 1 109 ? 19.268 1.504 -23.602 1.00 60.19 109 PRO A CA 1
ATOM 920 C C . PRO A 1 109 ? 20.575 1.021 -24.265 1.00 60.19 109 PRO A C 1
ATOM 922 O O . PRO A 1 109 ? 21.383 0.372 -23.604 1.00 60.19 109 PRO A O 1
ATOM 925 N N . GLY A 1 110 ? 20.783 1.320 -25.553 1.00 62.47 110 GLY A N 1
ATOM 926 C CA . GLY A 1 110 ? 22.018 0.988 -26.289 1.00 62.47 110 GLY A CA 1
ATOM 927 C C . GLY A 1 110 ? 22.237 -0.505 -26.598 1.00 62.47 110 GLY A C 1
ATOM 928 O O . GLY A 1 110 ? 21.312 -1.312 -26.539 1.00 62.47 110 GLY A O 1
ATOM 929 N N . ASP A 1 111 ? 23.483 -0.875 -26.917 1.00 61.09 111 ASP A N 1
ATOM 930 C CA . ASP A 1 111 ? 23.910 -2.238 -27.294 1.00 61.09 111 ASP A CA 1
ATOM 931 C C . ASP A 1 111 ? 24.163 -3.165 -26.079 1.00 61.09 111 ASP A C 1
ATOM 933 O O . ASP A 1 111 ? 24.982 -4.082 -26.136 1.00 61.09 111 ASP A O 1
ATOM 937 N N . GLN A 1 112 ? 23.505 -2.931 -24.935 1.00 61.25 112 GLN A N 1
ATOM 938 C CA . GLN A 1 112 ? 23.773 -3.683 -23.702 1.00 61.25 112 GLN A CA 1
ATOM 939 C C . GLN A 1 112 ? 23.331 -5.158 -23.833 1.00 61.25 112 GLN A C 1
ATOM 941 O O . GLN A 1 112 ? 22.133 -5.462 -23.879 1.00 61.25 112 GLN A O 1
ATOM 946 N N . VAL A 1 113 ? 24.296 -6.083 -23.843 1.00 59.91 113 VAL A N 1
ATOM 947 C CA . VAL A 1 113 ? 24.083 -7.542 -23.891 1.00 59.91 113 VAL A CA 1
ATOM 948 C C . VAL A 1 113 ? 24.141 -8.129 -22.472 1.00 59.91 113 VAL A C 1
ATOM 950 O O . VAL A 1 113 ? 24.777 -7.577 -21.577 1.00 59.91 113 VAL A O 1
ATOM 953 N N . 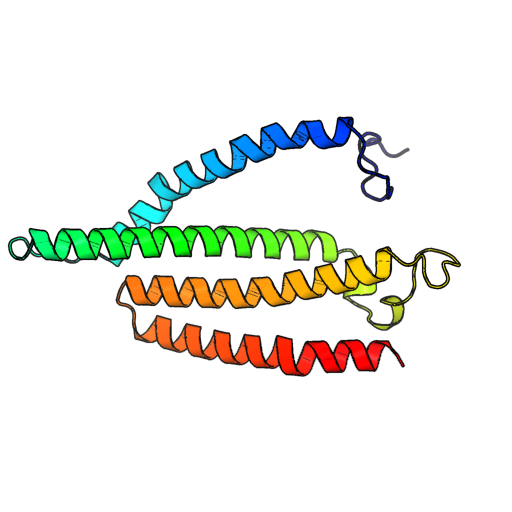TRP A 1 114 ? 23.433 -9.237 -22.240 1.00 52.28 114 TRP A N 1
ATOM 954 C CA . TRP A 1 114 ? 23.479 -9.997 -20.983 1.00 52.28 114 TRP A CA 1
ATOM 955 C C . TRP A 1 114 ? 24.937 -10.296 -20.563 1.00 52.28 114 TRP A C 1
ATOM 957 O O . TRP A 1 114 ? 25.712 -10.684 -21.442 1.00 52.28 114 TRP A O 1
ATOM 967 N N . PRO A 1 115 ? 25.333 -10.163 -19.274 1.00 59.72 115 PRO A N 1
ATOM 968 C CA . PRO A 1 115 ? 24.519 -10.077 -18.049 1.00 59.72 115 PRO A CA 1
ATOM 969 C C . PRO A 1 115 ? 24.294 -8.663 -17.467 1.00 59.72 115 PRO A C 1
ATOM 971 O O . PRO A 1 115 ? 23.598 -8.532 -16.462 1.00 59.72 115 PRO A O 1
ATOM 974 N N . ASP A 1 116 ? 24.804 -7.594 -18.084 1.00 61.50 116 ASP A N 1
ATOM 975 C CA . ASP A 1 116 ? 24.832 -6.242 -17.485 1.00 61.50 116 ASP A CA 1
ATOM 976 C C . ASP A 1 116 ? 23.500 -5.454 -17.559 1.00 61.50 116 ASP A C 1
ATOM 978 O O . ASP A 1 116 ? 23.440 -4.256 -17.280 1.00 61.50 116 ASP A O 1
ATOM 982 N N . GLN A 1 117 ? 22.386 -6.113 -17.893 1.00 62.75 117 GLN A N 1
ATOM 983 C CA . GLN A 1 117 ? 21.057 -5.499 -18.046 1.00 62.75 117 GLN A CA 1
ATOM 984 C C . GLN A 1 117 ? 20.319 -5.293 -16.710 1.00 62.75 117 GLN A C 1
ATOM 986 O O . GLN A 1 117 ? 19.242 -5.849 -16.477 1.00 62.75 117 GLN A O 1
ATOM 991 N N . LYS A 1 118 ? 20.860 -4.439 -15.832 1.00 60.75 118 LYS A N 1
ATOM 992 C CA . LYS A 1 118 ? 20.200 -4.040 -14.568 1.00 60.75 118 LYS A CA 1
ATOM 993 C C . LYS A 1 118 ? 18.818 -3.405 -14.795 1.00 60.75 118 LYS A C 1
ATOM 995 O O . LYS A 1 118 ? 17.877 -3.684 -14.054 1.00 60.75 118 LYS A O 1
ATOM 1000 N N . THR A 1 119 ? 18.669 -2.641 -15.876 1.00 61.22 119 THR A N 1
ATOM 1001 C CA . THR A 1 119 ? 17.431 -1.934 -16.243 1.00 61.22 119 THR A CA 1
ATOM 1002 C C . THR A 1 119 ? 16.264 -2.874 -16.564 1.00 61.22 119 THR A C 1
ATOM 1004 O O . THR A 1 119 ? 15.117 -2.551 -16.264 1.00 61.22 119 THR A O 1
ATOM 1007 N N . LYS A 1 120 ? 16.522 -4.080 -17.093 1.00 65.06 120 LYS A N 1
ATOM 1008 C CA . LYS A 1 120 ? 15.466 -5.077 -17.361 1.00 65.06 120 LYS A CA 1
ATOM 1009 C C . LYS A 1 120 ? 14.827 -5.594 -16.077 1.00 65.06 120 LYS A C 1
ATOM 1011 O O . LYS A 1 120 ? 13.604 -5.621 -15.963 1.00 65.06 120 LYS A O 1
ATOM 1016 N N . PHE A 1 121 ? 15.650 -5.975 -15.103 1.00 67.38 121 PHE A N 1
ATOM 1017 C CA . PHE A 1 121 ? 15.165 -6.483 -13.820 1.00 67.38 121 PHE A CA 1
ATOM 1018 C C . PHE A 1 121 ? 14.470 -5.393 -13.002 1.00 67.38 121 PHE A C 1
ATOM 1020 O O . PHE A 1 121 ? 13.459 -5.677 -12.365 1.00 67.38 121 PHE A O 1
ATOM 1027 N N . ALA A 1 122 ? 14.948 -4.146 -13.073 1.00 70.38 122 ALA A N 1
ATOM 1028 C CA . ALA A 1 122 ? 14.304 -3.009 -12.419 1.00 70.38 122 ALA A CA 1
ATOM 1029 C C . ALA A 1 122 ? 12.906 -2.710 -12.994 1.00 70.38 122 ALA A C 1
ATOM 1031 O O . ALA A 1 122 ? 11.963 -2.510 -12.228 1.00 70.38 122 ALA A O 1
ATOM 1032 N N . ARG A 1 123 ? 12.732 -2.754 -14.325 1.00 73.44 123 ARG A N 1
ATOM 1033 C CA . ARG A 1 123 ? 11.422 -2.568 -14.986 1.00 73.44 123 ARG A CA 1
ATOM 1034 C C . ARG A 1 123 ? 10.433 -3.678 -14.631 1.00 73.44 123 ARG A C 1
ATOM 1036 O O . ARG A 1 123 ? 9.299 -3.394 -14.253 1.00 73.44 123 ARG A O 1
ATOM 1043 N N . VAL A 1 124 ? 10.876 -4.938 -14.694 1.00 73.06 124 VAL A N 1
ATOM 1044 C CA . VAL A 1 124 ? 10.075 -6.101 -14.268 1.00 73.06 124 VAL A CA 1
ATOM 1045 C C . VAL A 1 124 ? 9.684 -5.965 -12.797 1.00 73.06 124 VAL A C 1
ATOM 1047 O O . VAL A 1 124 ? 8.507 -6.069 -12.467 1.00 73.06 124 VAL A O 1
ATOM 1050 N N . GLY A 1 125 ? 10.647 -5.661 -11.924 1.00 74.75 125 GLY A N 1
ATOM 1051 C CA . GLY A 1 125 ? 10.413 -5.458 -10.496 1.00 74.75 125 GLY A CA 1
ATOM 1052 C C . GLY A 1 125 ? 9.419 -4.334 -10.203 1.00 74.75 125 GLY A C 1
ATOM 1053 O O . GLY A 1 125 ? 8.541 -4.513 -9.366 1.00 74.75 125 GLY A O 1
ATOM 1054 N N . SER A 1 126 ? 9.500 -3.218 -10.930 1.00 75.00 126 SER A N 1
ATOM 1055 C CA . SER A 1 126 ? 8.615 -2.058 -10.745 1.00 75.00 126 SER A CA 1
ATOM 1056 C C . SER A 1 126 ? 7.167 -2.362 -11.131 1.00 75.00 126 SER A C 1
ATOM 1058 O O . SER A 1 126 ? 6.255 -2.028 -10.379 1.00 75.00 126 SER A O 1
ATOM 1060 N N . ILE A 1 127 ? 6.943 -3.063 -12.251 1.00 74.44 127 ILE A N 1
ATOM 1061 C CA . ILE A 1 127 ? 5.598 -3.510 -12.654 1.00 74.44 127 ILE A CA 1
ATOM 1062 C C . ILE A 1 127 ? 5.035 -4.508 -11.639 1.00 74.44 127 ILE A C 1
ATOM 1064 O O . ILE A 1 127 ? 3.866 -4.419 -11.271 1.00 74.44 127 ILE A O 1
ATOM 1068 N N . ILE A 1 128 ? 5.857 -5.451 -11.168 1.00 76.56 128 ILE A N 1
ATOM 1069 C CA . ILE A 1 128 ? 5.437 -6.434 -10.160 1.00 76.56 128 ILE A CA 1
ATOM 1070 C C . ILE A 1 128 ? 5.019 -5.741 -8.872 1.00 76.56 128 ILE A C 1
ATOM 1072 O O . ILE A 1 128 ? 3.958 -6.059 -8.344 1.00 76.56 128 ILE A O 1
ATOM 1076 N N . LEU A 1 129 ? 5.844 -4.815 -8.377 1.00 77.31 129 LEU A N 1
ATOM 1077 C CA . LEU A 1 129 ? 5.541 -4.022 -7.191 1.00 77.31 129 LEU A CA 1
ATOM 1078 C C . LEU A 1 129 ? 4.230 -3.259 -7.394 1.00 77.31 129 LEU A C 1
ATOM 1080 O O . LEU A 1 129 ? 3.306 -3.459 -6.619 1.00 77.31 129 LEU A O 1
ATOM 1084 N N . ALA A 1 130 ? 4.080 -2.495 -8.478 1.00 78.62 130 ALA A N 1
ATOM 1085 C CA . ALA A 1 130 ? 2.856 -1.732 -8.735 1.00 78.62 130 ALA A CA 1
ATOM 1086 C C . ALA A 1 130 ? 1.589 -2.614 -8.760 1.00 78.62 130 ALA A C 1
ATOM 1088 O O . ALA A 1 130 ? 0.599 -2.296 -8.106 1.00 78.62 130 ALA A O 1
ATOM 1089 N N . LEU A 1 131 ? 1.628 -3.753 -9.463 1.00 74.75 131 LEU A N 1
ATOM 1090 C CA . LEU A 1 131 ? 0.481 -4.667 -9.562 1.00 74.75 131 LEU A CA 1
ATOM 1091 C C . LEU A 1 131 ? 0.184 -5.404 -8.246 1.00 74.75 131 LEU A C 1
ATOM 1093 O O . LEU A 1 131 ? -0.973 -5.727 -7.967 1.00 74.75 131 LEU A O 1
ATOM 1097 N N . HIS A 1 132 ? 1.213 -5.712 -7.454 1.00 77.88 132 HIS A N 1
ATOM 1098 C CA . HIS A 1 132 ? 1.055 -6.400 -6.175 1.00 77.88 132 HIS A CA 1
ATOM 1099 C C . HIS A 1 132 ? 0.440 -5.479 -5.118 1.00 77.88 132 HIS A C 1
ATOM 1101 O O . HIS A 1 132 ? -0.549 -5.849 -4.482 1.00 77.88 132 HIS A O 1
ATOM 1107 N N . GLU A 1 133 ? 0.987 -4.271 -4.979 1.00 81.88 133 GLU A N 1
ATOM 1108 C CA . GLU A 1 133 ? 0.586 -3.317 -3.944 1.00 81.88 133 GLU A CA 1
ATOM 1109 C C . GLU A 1 133 ? -0.874 -2.861 -4.127 1.00 81.88 133 GLU A C 1
ATOM 1111 O O . GLU A 1 133 ? -1.596 -2.726 -3.138 1.00 81.88 133 GLU A O 1
ATOM 1116 N N . GLY A 1 134 ? -1.366 -2.739 -5.369 1.00 81.00 134 GLY A N 1
ATOM 1117 C CA . GLY A 1 134 ? -2.763 -2.362 -5.631 1.00 81.00 134 GLY A CA 1
ATOM 1118 C C . GLY A 1 134 ? -3.795 -3.389 -5.145 1.00 81.00 134 GLY A C 1
ATOM 1119 O O . GLY A 1 134 ? -4.866 -3.030 -4.651 1.00 81.00 134 GLY A O 1
ATOM 1120 N N . SER A 1 135 ? -3.471 -4.688 -5.183 1.00 85.25 135 SER A N 1
ATOM 1121 C CA . SER A 1 135 ? -4.350 -5.716 -4.597 1.00 85.25 135 SER A CA 1
ATOM 1122 C C . SER A 1 135 ? -4.354 -5.649 -3.066 1.00 85.25 135 SER A C 1
ATOM 1124 O O . SER A 1 135 ? -5.395 -5.857 -2.437 1.00 85.25 135 SER A O 1
ATOM 1126 N N . ASP A 1 136 ? -3.217 -5.313 -2.459 1.00 86.12 136 ASP A N 1
ATOM 1127 C CA . ASP A 1 136 ? -3.099 -5.193 -1.007 1.00 86.12 136 ASP A CA 1
ATOM 1128 C C . ASP A 1 136 ? -3.873 -3.979 -0.457 1.00 86.12 136 ASP A C 1
ATOM 1130 O O . ASP A 1 136 ? -4.426 -4.060 0.644 1.00 86.12 136 ASP A O 1
ATOM 1134 N N . VAL A 1 137 ? -4.051 -2.905 -1.241 1.00 88.81 137 VAL A N 1
ATOM 1135 C CA . VAL A 1 137 ? -4.965 -1.792 -0.900 1.00 88.81 137 VAL A CA 1
ATOM 1136 C C . VAL A 1 137 ? -6.391 -2.305 -0.661 1.00 88.81 137 VAL A C 1
ATOM 1138 O O . VAL A 1 137 ? -7.009 -1.990 0.360 1.00 88.81 137 VAL A O 1
ATOM 1141 N N . ILE A 1 138 ? -6.910 -3.143 -1.565 1.00 88.06 138 ILE A N 1
ATOM 1142 C CA . ILE A 1 138 ? -8.276 -3.693 -1.479 1.00 88.06 138 ILE A CA 1
ATOM 1143 C C . ILE A 1 138 ? -8.426 -4.570 -0.228 1.00 88.06 138 ILE A C 1
ATOM 1145 O O . ILE A 1 138 ? -9.457 -4.532 0.453 1.00 88.06 138 ILE A O 1
ATOM 1149 N N . LEU A 1 139 ? -7.382 -5.327 0.117 1.00 89.69 139 LEU A N 1
ATOM 1150 C CA . LEU A 1 139 ? -7.357 -6.159 1.316 1.00 89.69 139 LEU A CA 1
ATOM 1151 C C . LEU A 1 139 ? -7.392 -5.328 2.607 1.00 89.69 139 LEU A C 1
ATOM 1153 O O . LEU A 1 139 ? -8.101 -5.688 3.552 1.00 89.69 139 LEU A O 1
ATOM 1157 N N . GLU A 1 140 ? -6.640 -4.229 2.674 1.00 91.38 140 GLU A N 1
ATOM 1158 C CA . GLU A 1 140 ? -6.656 -3.339 3.838 1.00 91.38 140 GLU A CA 1
ATOM 1159 C C . GLU A 1 140 ? -8.014 -2.627 3.981 1.00 91.38 140 GLU A C 1
ATOM 1161 O O . GLU A 1 140 ? -8.553 -2.547 5.086 1.00 91.38 140 GLU A O 1
ATOM 1166 N N . ILE A 1 141 ? -8.658 -2.242 2.873 1.00 87.88 141 ILE A N 1
ATOM 1167 C CA . ILE A 1 141 ? -10.039 -1.727 2.892 1.00 87.88 141 ILE A CA 1
ATOM 1168 C C . ILE A 1 141 ? -11.012 -2.774 3.454 1.00 87.88 141 ILE A C 1
ATOM 1170 O O . ILE A 1 141 ? -11.803 -2.460 4.345 1.00 87.88 141 ILE A O 1
ATOM 1174 N N . ALA A 1 142 ? -10.912 -4.035 3.020 1.00 89.81 142 ALA A N 1
ATOM 1175 C CA . ALA A 1 142 ? -11.766 -5.111 3.527 1.00 89.81 142 ALA A CA 1
ATOM 1176 C C . ALA A 1 142 ? -11.614 -5.313 5.048 1.00 89.81 142 ALA A C 1
ATOM 1178 O O . ALA A 1 142 ? -12.605 -5.489 5.765 1.00 89.81 142 ALA A O 1
ATOM 1179 N N . LYS A 1 143 ? -10.377 -5.255 5.564 1.00 88.31 143 LYS A N 1
ATOM 1180 C CA . LYS A 1 143 ? -10.094 -5.342 7.007 1.00 88.31 143 LYS A CA 1
ATOM 1181 C C . LYS A 1 143 ? -10.701 -4.163 7.765 1.00 88.31 143 LYS A C 1
ATOM 1183 O O . LYS A 1 143 ? -11.360 -4.387 8.780 1.00 88.31 143 LYS A O 1
ATOM 1188 N N . MET A 1 144 ? -10.531 -2.938 7.266 1.00 88.50 144 MET A N 1
ATOM 1189 C CA . MET A 1 144 ? -11.134 -1.739 7.855 1.00 88.50 144 MET A CA 1
ATOM 1190 C C . MET A 1 144 ? -12.661 -1.849 7.929 1.00 88.50 144 MET A C 1
ATOM 1192 O O . MET A 1 144 ? -13.227 -1.679 9.008 1.00 88.50 144 MET A O 1
ATOM 1196 N N . SER A 1 145 ? -13.321 -2.231 6.831 1.00 86.00 145 SER A N 1
ATOM 1197 C CA . SER A 1 145 ? -14.777 -2.427 6.791 1.00 86.00 145 SER A CA 1
ATOM 1198 C C . SER A 1 145 ? -15.250 -3.501 7.772 1.00 86.00 145 SER A C 1
ATOM 1200 O O . SER A 1 145 ? -16.275 -3.321 8.433 1.00 86.00 145 SER A O 1
ATOM 1202 N N . LYS A 1 146 ? -14.478 -4.585 7.935 1.00 86.38 146 LYS A N 1
ATOM 1203 C CA . LYS A 1 146 ? -14.770 -5.641 8.914 1.00 86.38 146 LYS A CA 1
ATOM 1204 C C . LYS A 1 146 ? -14.674 -5.131 10.354 1.00 86.38 146 LYS A C 1
ATOM 1206 O O . LYS A 1 146 ? -15.515 -5.478 11.179 1.00 86.38 146 LYS A O 1
ATOM 1211 N N . TYR A 1 147 ? -13.678 -4.305 10.675 1.00 82.06 147 TYR A N 1
ATOM 1212 C CA . TYR A 1 147 ? -13.534 -3.735 12.022 1.00 82.06 147 TYR A CA 1
ATOM 1213 C C . TYR A 1 147 ? -14.610 -2.699 12.354 1.00 82.06 147 TYR A C 1
ATOM 1215 O O . TYR A 1 147 ? -14.992 -2.584 13.518 1.00 82.06 147 TYR A O 1
ATOM 1223 N N . SER A 1 148 ? -15.124 -2.002 11.342 1.00 79.25 148 SER A N 1
ATOM 1224 C CA . SER A 1 148 ? -16.237 -1.054 11.451 1.00 79.25 148 SER A CA 1
ATOM 1225 C C . SER A 1 148 ? -17.623 -1.708 11.541 1.00 79.25 148 SER A C 1
ATOM 1227 O O . SER A 1 148 ? -18.605 -1.000 11.718 1.00 79.25 148 SER A O 1
ATOM 1229 N N . GLY A 1 149 ? -17.734 -3.036 11.420 1.00 76.94 149 GLY A N 1
ATOM 1230 C CA . GLY A 1 149 ? -19.019 -3.747 11.486 1.00 76.94 149 GLY A CA 1
ATOM 1231 C C . GLY A 1 149 ? -19.819 -3.767 10.175 1.00 76.94 149 GLY A C 1
ATOM 1232 O O . GLY A 1 149 ? -20.940 -4.266 10.156 1.00 76.94 149 GLY A O 1
ATOM 1233 N N . PHE A 1 150 ? -19.252 -3.283 9.064 1.00 80.31 150 PHE A N 1
ATOM 1234 C CA . PHE A 1 150 ? -19.871 -3.347 7.734 1.00 80.31 150 PHE A CA 1
ATOM 1235 C C . PHE A 1 150 ? -19.525 -4.667 7.030 1.00 80.31 150 PHE A C 1
ATOM 1237 O O . PHE A 1 150 ? -18.764 -4.699 6.060 1.00 80.31 150 PHE A O 1
ATOM 1244 N N . GLU A 1 151 ? -20.088 -5.774 7.519 1.00 81.31 151 GLU A N 1
ATOM 1245 C CA . GLU A 1 151 ? -19.760 -7.127 7.042 1.00 81.31 151 GLU A CA 1
ATOM 1246 C C . GLU A 1 151 ? -20.040 -7.337 5.544 1.00 81.31 151 GLU A C 1
ATOM 1248 O O . GLU A 1 151 ? -19.267 -8.009 4.864 1.00 81.31 151 GLU A O 1
ATOM 1253 N N . GLY A 1 152 ? -21.088 -6.709 4.999 1.00 83.69 152 GLY A N 1
ATOM 1254 C CA . GLY A 1 152 ? -21.405 -6.790 3.568 1.00 83.69 152 GLY A CA 1
ATOM 1255 C C . GLY A 1 152 ? -20.314 -6.187 2.677 1.00 83.69 152 GLY A C 1
ATOM 1256 O O . GLY A 1 152 ? -19.888 -6.816 1.710 1.00 83.69 152 GLY A O 1
ATOM 1257 N N . ILE A 1 153 ? -19.806 -5.003 3.038 1.00 84.81 153 ILE A N 1
ATOM 1258 C CA . ILE A 1 153 ? -18.720 -4.334 2.302 1.00 84.81 153 ILE A CA 1
ATOM 1259 C C . ILE A 1 153 ? -17.432 -5.152 2.425 1.00 84.81 153 ILE A C 1
ATOM 1261 O O . ILE A 1 153 ? -16.749 -5.376 1.429 1.00 84.81 153 ILE A O 1
ATOM 1265 N N . ALA A 1 154 ? -17.136 -5.669 3.622 1.00 87.19 154 ALA A N 1
ATOM 1266 C CA . ALA A 1 154 ? -15.958 -6.500 3.847 1.00 87.19 154 ALA A CA 1
ATOM 1267 C C . ALA A 1 154 ? -15.955 -7.762 2.967 1.00 87.19 154 ALA A C 1
ATOM 1269 O O . ALA A 1 154 ? -14.933 -8.077 2.359 1.00 87.19 154 ALA A O 1
ATOM 1270 N N . SER A 1 155 ? -17.093 -8.453 2.856 1.00 87.31 155 SER A N 1
ATOM 1271 C CA . SER A 1 155 ? -17.232 -9.636 2.000 1.00 87.31 155 SER A CA 1
ATOM 1272 C C . SER A 1 155 ? -17.063 -9.308 0.519 1.00 87.31 155 SER A C 1
ATOM 1274 O O . SER A 1 155 ? -16.340 -10.015 -0.180 1.00 87.31 155 SER A O 1
ATOM 1276 N N . ILE A 1 156 ? -17.668 -8.216 0.040 1.00 91.12 156 ILE A N 1
ATOM 1277 C CA . ILE A 1 156 ? -17.532 -7.782 -1.358 1.00 91.12 156 ILE A CA 1
ATOM 1278 C C . ILE A 1 156 ? -16.071 -7.436 -1.672 1.00 91.12 156 ILE A C 1
ATOM 1280 O O . ILE A 1 156 ? -15.511 -7.961 -2.634 1.00 91.12 156 ILE A O 1
ATOM 1284 N N . CYS A 1 157 ? -15.425 -6.614 -0.839 1.00 88.50 157 CYS A N 1
ATOM 1285 C CA . CYS A 1 157 ? -14.017 -6.258 -1.015 1.00 88.50 157 CYS A CA 1
ATOM 1286 C C . CYS A 1 157 ? -13.104 -7.490 -0.955 1.00 88.50 157 CYS A C 1
ATOM 1288 O O . CYS A 1 157 ? -12.150 -7.572 -1.721 1.00 88.50 157 CYS A O 1
ATOM 1290 N N . PHE A 1 158 ? -13.408 -8.472 -0.102 1.00 89.25 158 PHE A N 1
ATOM 1291 C CA . PHE A 1 158 ? -12.644 -9.717 -0.031 1.00 89.25 158 PHE A CA 1
ATOM 1292 C C . PHE A 1 158 ? -12.753 -10.545 -1.318 1.00 89.25 158 PHE A C 1
ATOM 1294 O O . PHE A 1 158 ? -11.745 -11.046 -1.810 1.00 89.25 158 PHE A O 1
ATOM 1301 N N . VAL A 1 159 ? -13.950 -10.658 -1.901 1.00 91.62 159 VAL A N 1
ATOM 1302 C CA . VAL A 1 159 ? -14.138 -11.353 -3.185 1.00 91.62 159 VAL A CA 1
ATOM 1303 C C . VAL A 1 159 ? -13.390 -10.632 -4.306 1.00 91.62 159 VAL A C 1
ATOM 1305 O O . VAL A 1 159 ? -12.669 -11.277 -5.065 1.00 91.62 159 VAL A O 1
ATOM 1308 N N . ILE A 1 160 ? -13.501 -9.300 -4.381 1.00 89.62 160 ILE A N 1
ATOM 1309 C CA . ILE A 1 160 ? -12.767 -8.489 -5.365 1.00 89.62 160 ILE A CA 1
ATOM 1310 C C . ILE A 1 160 ? -11.258 -8.679 -5.197 1.00 89.62 160 ILE A C 1
ATOM 1312 O O . ILE A 1 160 ? -10.559 -8.880 -6.186 1.00 89.62 160 ILE A O 1
ATOM 1316 N N . PHE A 1 161 ? -10.759 -8.676 -3.960 1.00 88.75 161 PHE A N 1
ATOM 1317 C CA . PHE A 1 161 ? -9.357 -8.949 -3.662 1.00 88.75 161 PHE A CA 1
ATOM 1318 C C . PHE A 1 161 ? -8.916 -10.315 -4.201 1.00 88.75 161 PHE A C 1
ATOM 1320 O O . PHE A 1 161 ? -7.914 -10.387 -4.904 1.00 88.75 161 PHE A O 1
ATOM 1327 N N . VAL A 1 162 ? -9.666 -11.390 -3.931 1.00 88.19 162 VAL A N 1
ATOM 1328 C CA . VAL A 1 162 ? -9.313 -12.741 -4.403 1.00 88.19 162 VAL A CA 1
ATOM 1329 C C . VAL A 1 162 ? -9.313 -12.812 -5.932 1.00 88.19 162 VAL A C 1
ATOM 1331 O O . VAL A 1 162 ? -8.395 -13.386 -6.520 1.00 88.19 162 VAL A O 1
ATOM 1334 N N . LEU A 1 163 ? -10.300 -12.204 -6.595 1.00 88.69 163 LEU A N 1
ATOM 1335 C CA . LEU A 1 163 ? -10.360 -12.151 -8.058 1.00 88.69 163 LEU A CA 1
ATOM 1336 C C . LEU A 1 163 ? -9.194 -11.345 -8.647 1.00 88.69 163 LEU A C 1
ATOM 1338 O O . LEU A 1 163 ? -8.507 -11.829 -9.543 1.00 88.69 163 LEU A O 1
ATOM 1342 N N . SER A 1 164 ? -8.926 -10.154 -8.110 1.00 86.00 164 SER A N 1
ATOM 1343 C CA . SER A 1 164 ? -7.796 -9.309 -8.515 1.00 86.00 164 SER A CA 1
ATOM 1344 C C . SER A 1 164 ? -6.471 -10.052 -8.348 1.00 86.00 164 SER A C 1
ATOM 1346 O O . SER A 1 164 ? -5.705 -10.199 -9.299 1.00 86.00 164 SER A O 1
ATOM 1348 N N . TRP A 1 165 ? -6.240 -10.613 -7.160 1.00 84.75 165 TRP A N 1
ATOM 1349 C CA . TRP A 1 165 ? -5.026 -11.344 -6.816 1.00 84.75 165 TRP A CA 1
ATOM 1350 C C . TRP A 1 165 ? -4.817 -12.572 -7.710 1.00 84.75 165 TRP A C 1
ATOM 1352 O O . TRP A 1 165 ? -3.710 -12.796 -8.195 1.00 84.75 165 TRP A O 1
ATOM 1362 N N . THR A 1 166 ? -5.869 -13.353 -7.980 1.00 84.69 166 THR A N 1
ATOM 1363 C CA . THR A 1 166 ? -5.766 -14.532 -8.857 1.00 84.69 166 THR A CA 1
ATOM 1364 C C . THR A 1 166 ? -5.480 -14.140 -10.304 1.00 84.69 166 THR A C 1
ATOM 1366 O O . THR A 1 166 ? -4.576 -14.709 -10.911 1.00 84.69 166 THR A O 1
ATOM 1369 N N . ILE A 1 167 ? -6.174 -13.145 -10.859 1.00 83.12 167 ILE A N 1
ATOM 1370 C CA . ILE A 1 167 ? -5.976 -12.720 -12.252 1.00 83.12 167 ILE A CA 1
ATOM 1371 C C . ILE A 1 167 ? -4.581 -12.114 -12.448 1.00 83.12 167 ILE A C 1
ATOM 1373 O O . ILE A 1 167 ? -3.847 -12.532 -13.345 1.00 83.12 167 ILE A O 1
ATOM 1377 N N . LEU A 1 168 ? -4.187 -11.163 -11.599 1.00 75.38 168 LEU A N 1
ATOM 1378 C CA . LEU A 1 168 ? -2.907 -10.461 -11.719 1.00 75.38 168 LEU A CA 1
ATOM 1379 C C . LEU A 1 168 ? -1.717 -11.406 -11.528 1.00 75.38 168 LEU A C 1
ATOM 1381 O O . LEU A 1 168 ? -0.756 -11.367 -12.298 1.00 75.38 168 LEU A O 1
ATOM 1385 N N . ARG A 1 169 ? -1.787 -12.284 -10.523 1.00 73.25 169 ARG A N 1
ATOM 1386 C CA . ARG A 1 169 ? -0.649 -13.110 -10.108 1.00 73.25 169 ARG A CA 1
ATOM 1387 C C . ARG A 1 169 ? -0.552 -14.432 -10.868 1.00 73.25 169 ARG A C 1
ATOM 1389 O O . ARG A 1 169 ? 0.559 -14.883 -11.133 1.00 73.25 169 ARG A O 1
ATOM 1396 N N . LEU A 1 170 ? -1.684 -15.048 -11.224 1.00 73.50 170 LEU A N 1
ATOM 1397 C CA . LEU A 1 170 ? -1.713 -16.365 -11.872 1.00 73.50 170 LEU A CA 1
ATOM 1398 C C . LEU A 1 170 ? -1.839 -16.289 -13.396 1.00 73.50 170 LEU A C 1
ATOM 1400 O O . LEU A 1 170 ? -1.402 -17.212 -14.075 1.00 73.50 170 LEU A O 1
ATOM 1404 N N . ILE A 1 171 ? -2.432 -15.224 -13.942 1.00 74.50 171 ILE A N 1
ATOM 1405 C CA . ILE A 1 171 ? -2.692 -15.120 -15.384 1.00 74.50 171 ILE A CA 1
ATOM 1406 C C . ILE A 1 171 ? -1.833 -14.020 -15.992 1.00 74.50 171 ILE A C 1
ATOM 1408 O O . ILE A 1 171 ? -1.007 -14.295 -16.855 1.00 74.50 171 ILE A O 1
ATOM 1412 N N . TYR A 1 172 ? -1.961 -12.778 -15.531 1.00 74.25 172 TYR A N 1
ATOM 1413 C CA . TYR A 1 172 ? -1.255 -11.674 -16.173 1.00 74.25 172 TYR A CA 1
ATOM 1414 C C . TYR A 1 172 ? 0.264 -11.845 -16.074 1.00 74.25 172 TYR A C 1
ATOM 1416 O O . TYR A 1 172 ? 0.944 -11.838 -17.093 1.00 74.25 172 TYR A O 1
ATOM 1424 N N . TYR A 1 173 ? 0.792 -12.109 -14.877 1.00 68.00 173 TYR A N 1
ATOM 1425 C CA . TYR A 1 173 ? 2.233 -12.240 -14.661 1.00 68.00 173 TYR A CA 1
ATOM 1426 C C . TYR A 1 173 ? 2.924 -13.322 -15.527 1.00 68.00 173 TYR A C 1
ATOM 1428 O O . TYR A 1 173 ? 3.835 -12.974 -16.284 1.00 68.00 173 TYR A O 1
ATOM 1436 N N . PRO A 1 174 ? 2.514 -14.609 -15.507 1.00 67.75 174 PRO A N 1
ATOM 1437 C CA . PRO A 1 174 ? 3.187 -15.636 -16.302 1.00 67.75 174 PRO A CA 1
ATOM 1438 C C . PRO A 1 174 ? 2.944 -15.484 -17.805 1.00 67.75 174 PRO A C 1
ATOM 1440 O O . PRO A 1 174 ? 3.879 -15.661 -18.581 1.00 67.75 174 PRO A O 1
ATOM 1443 N N . PHE A 1 175 ? 1.732 -15.127 -18.243 1.00 68.00 175 PHE A N 1
ATOM 1444 C CA . PHE A 1 175 ? 1.453 -15.008 -19.677 1.00 68.00 175 PHE A CA 1
ATOM 1445 C C . PHE A 1 175 ? 2.111 -13.772 -20.293 1.00 68.00 175 PHE A C 1
ATOM 1447 O O . PHE A 1 175 ? 2.624 -13.853 -21.408 1.00 68.00 175 PHE A O 1
ATOM 1454 N N . TRP A 1 176 ? 2.159 -12.651 -19.572 1.00 67.94 176 TRP A N 1
ATOM 1455 C CA . TRP A 1 176 ? 2.819 -11.435 -20.039 1.00 67.94 176 TRP A CA 1
ATOM 1456 C C . TRP A 1 176 ? 4.338 -11.616 -20.128 1.00 67.94 176 TRP A C 1
ATOM 1458 O O . TRP A 1 176 ? 4.932 -11.306 -21.161 1.00 67.94 176 TRP A O 1
ATOM 1468 N N . ILE A 1 177 ? 4.967 -12.221 -19.112 1.00 65.06 177 ILE A N 1
ATOM 1469 C CA . ILE A 1 177 ? 6.406 -12.531 -19.145 1.00 65.06 177 ILE A CA 1
ATOM 1470 C C . ILE A 1 177 ? 6.736 -13.500 -20.283 1.00 65.06 177 ILE A C 1
ATOM 1472 O O . ILE A 1 177 ? 7.640 -13.226 -21.074 1.00 65.06 177 ILE A O 1
ATOM 1476 N N . LEU A 1 178 ? 5.988 -14.600 -20.412 1.00 66.81 178 LEU A N 1
ATOM 1477 C CA . LEU A 1 178 ? 6.235 -15.599 -21.454 1.00 66.81 178 LEU A CA 1
ATOM 1478 C C . LEU A 1 178 ? 6.026 -15.035 -22.862 1.00 66.81 178 LEU A C 1
ATOM 1480 O O . LEU A 1 178 ? 6.830 -15.317 -23.748 1.00 66.81 178 LEU A O 1
ATOM 1484 N N . TRP A 1 179 ? 4.982 -14.226 -23.080 1.00 61.12 179 TRP A N 1
ATOM 1485 C CA . TRP A 1 179 ? 4.732 -13.618 -24.389 1.00 61.12 179 TRP A CA 1
ATOM 1486 C C . TRP A 1 179 ? 5.819 -12.623 -24.769 1.00 61.12 179 TRP A C 1
ATOM 1488 O O . TRP A 1 179 ? 6.259 -12.585 -25.909 1.00 61.12 179 TRP A O 1
ATOM 1498 N N . SER A 1 180 ? 6.286 -11.855 -23.796 1.00 56.00 180 SER A N 1
ATOM 1499 C CA . SER A 1 180 ? 7.287 -10.831 -24.033 1.00 56.00 180 SER A CA 1
ATOM 1500 C C . SER A 1 180 ? 8.684 -11.422 -24.342 1.00 56.00 180 SER A C 1
ATOM 1502 O O . SER A 1 180 ? 9.516 -10.739 -24.928 1.00 56.00 180 SER A O 1
ATOM 1504 N N . THR A 1 181 ? 8.928 -12.700 -24.022 1.00 56.81 181 THR A N 1
ATOM 1505 C CA . THR A 1 181 ? 10.180 -13.417 -24.344 1.00 56.81 181 THR A CA 1
ATOM 1506 C C . THR A 1 181 ? 10.225 -13.955 -25.793 1.00 56.81 181 THR A C 1
ATOM 1508 O O . THR A 1 181 ? 11.294 -14.362 -26.247 1.00 56.81 181 THR A O 1
ATOM 1511 N N . ARG A 1 182 ? 9.097 -13.981 -26.522 1.00 48.75 182 ARG A N 1
ATOM 1512 C CA . ARG A 1 182 ? 9.009 -14.397 -27.939 1.00 48.75 182 ARG A CA 1
ATOM 1513 C C . ARG A 1 182 ? 9.103 -13.213 -28.895 1.00 48.75 182 ARG A C 1
ATOM 1515 O O . ARG A 1 182 ? 9.696 -13.418 -29.975 1.00 48.75 182 ARG A O 1
#

Foldseek 3Di:
DDPDPDDPPVDDDDDDPVNCVCVVVCVVVLVVVLVCCLPPPLLVVLCVLADDDDDDVDDVVVVVSVVLSVLLSVLVSLLVVLVVLLVVLCVVCVPPPCSVDLLCLPPAPPPDDPPVPPVNVVSLVSVCSNLVSVLSSLQSVLSNCVSSVVPVSNVVSVVVSVVSCCCVPVPCSVVSVVVSVD

Secondary structure (DSSP, 8-state):
--S-TT--TT---PPPTTGGGHHHHHHHHHHHHHHHIIIIIIHHHHHHHH----SSSHHHHHHHHHHHHHHHHHHHHHHHHHHHHHHHHHHHHTT-HHHH-GGGTT--STT--TT--HHHHHHHHHHHHHHHHHHHHHHHHHHHHHHTT-HHHHHHHHHHHHHHHHIIIIIIHHHHHHHHT-

Radius of gyration: 22.06 Å; chains: 1; bounding box: 51×43×59 Å

pLDDT: mean 75.49, std 13.35, range [35.09, 92.38]

Sequence (182 aa):
MGLTGWIDWEQESYPLPKDLVFVPLFALFFPSLRLFLDRYVFENLARQLIFGKRHAELDLETHDKKKKVNKFKESAWKCVYYLSAELMALSVSYDEPWFTNTKKFWVGPGDQVWPDQKTKFARVGSIILALHEGSDVILEIAKMSKYSGFEGIASICFVIFVLSWTILRLIYYPFWILWSTR